Protein AF-A0A0G1Y672-F1 (afdb_monomer)

Mean predicted aligned error: 13.22 Å

Sequence (111 aa):
MIMRCEESDKPGTGRDWRNDDGRMHIRHAVARAMRGINIRTLVNGTDWEAREGALADLRNIGMGQDEIAQQLRMLTAGRDKQFFPPEKVEQTIAWMGGEWDATSPVATNES

Radius of gyration: 24.74 Å; Cα contacts (8 Å, |Δi|>4): 52; chains: 1; bounding box: 53×86×53 Å

Solvent-accessible surface area (backbone atoms only — not comparable to full-atom values): 6756 Å² total; per-residue (Å²): 141,78,86,82,81,81,88,74,91,72,80,85,70,87,72,87,72,77,64,61,64,62,50,51,53,49,52,53,54,49,52,54,49,50,51,57,50,27,58,50,27,49,65,66,41,91,48,68,67,54,25,53,50,26,51,50,51,43,45,74,75,67,55,50,72,69,60,52,46,52,56,46,57,56,39,43,47,78,88,44,24,84,83,35,44,62,70,56,39,50,52,36,46,55,51,49,48,54,58,56,55,70,70,45,80,75,78,82,78,82,130

Foldseek 3Di:
DDDDDDDDDDDDPPDPPPDPVVVVVVVVVVLVVLLVVLLLCLLPPPDDCSNVVSLVVCVVVPDDLVNSLVVLCVCCDDPSVVSRPPVSSVVSSVVSVVVVVVPPPPPPPDD

Structure (mmCIF, N/CA/C/O backbone):
data_AF-A0A0G1Y672-F1
#
_entry.id   AF-A0A0G1Y672-F1
#
loop_
_atom_site.group_PDB
_atom_site.id
_atom_site.type_symbol
_atom_site.label_atom_id
_atom_site.label_alt_id
_atom_site.label_comp_id
_atom_site.label_asym_id
_atom_site.label_entity_id
_atom_site.label_seq_id
_atom_site.pd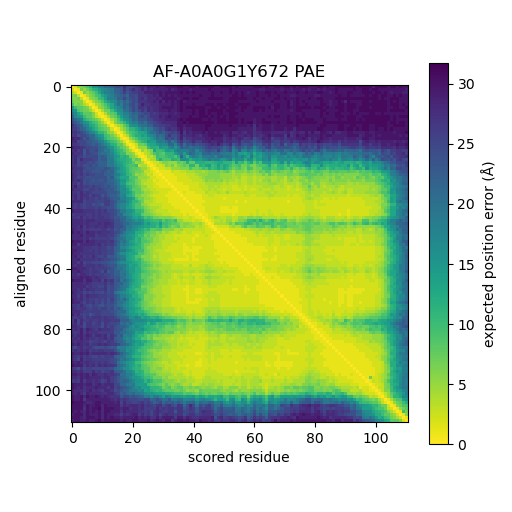bx_PDB_ins_code
_atom_site.Cartn_x
_atom_site.Cartn_y
_atom_site.Cartn_z
_atom_site.occupancy
_atom_site.B_iso_or_equiv
_atom_site.auth_seq_id
_atom_site.auth_comp_id
_atom_site.auth_asym_id
_atom_site.auth_atom_id
_atom_site.pdbx_PDB_model_num
ATOM 1 N N . MET A 1 1 ? 31.865 -57.725 -33.991 1.00 39.75 1 MET A N 1
ATOM 2 C CA . MET A 1 1 ? 30.428 -57.697 -33.655 1.00 39.75 1 MET A CA 1
ATOM 3 C C . MET A 1 1 ? 30.116 -56.294 -33.153 1.00 39.75 1 MET A C 1
ATOM 5 O O . MET A 1 1 ? 30.423 -55.986 -32.014 1.00 39.75 1 MET A O 1
ATOM 9 N N . ILE A 1 2 ? 29.662 -55.409 -34.041 1.00 46.62 2 ILE A N 1
ATOM 10 C CA . ILE A 1 2 ? 29.313 -54.017 -33.719 1.00 46.62 2 ILE A CA 1
ATOM 11 C C . ILE A 1 2 ? 27.826 -53.906 -34.029 1.00 46.62 2 ILE A C 1
ATOM 13 O O . ILE A 1 2 ? 27.427 -54.068 -35.180 1.00 46.62 2 ILE A O 1
ATOM 17 N N . MET A 1 3 ? 27.011 -53.748 -32.990 1.00 48.69 3 MET A N 1
ATOM 18 C CA . MET A 1 3 ? 25.564 -53.631 -33.123 1.00 48.69 3 MET A CA 1
ATOM 19 C C . MET A 1 3 ? 25.257 -52.226 -33.663 1.00 48.69 3 MET A C 1
ATOM 21 O O . MET A 1 3 ? 25.596 -51.231 -33.025 1.00 48.69 3 MET A O 1
ATOM 25 N N . ARG A 1 4 ? 24.693 -52.152 -34.874 1.00 50.75 4 ARG A N 1
ATOM 26 C CA . ARG A 1 4 ? 24.116 -50.927 -35.437 1.00 50.75 4 ARG A CA 1
ATOM 27 C C . ARG A 1 4 ? 22.772 -50.691 -34.753 1.00 50.75 4 ARG A C 1
ATOM 29 O O . ARG A 1 4 ? 21.905 -51.552 -34.852 1.00 50.75 4 ARG A O 1
ATOM 36 N N . CYS A 1 5 ? 22.608 -49.549 -34.093 1.00 51.28 5 CYS A N 1
ATOM 37 C CA . CYS A 1 5 ? 21.285 -49.035 -33.756 1.00 51.28 5 CYS A CA 1
ATOM 38 C C . CYS A 1 5 ? 20.873 -48.067 -34.862 1.00 51.28 5 CYS A C 1
ATOM 40 O O . CYS A 1 5 ? 21.612 -47.138 -35.184 1.00 51.28 5 CYS A O 1
ATOM 42 N N . GLU A 1 6 ? 19.736 -48.373 -35.473 1.00 48.06 6 GLU A N 1
ATOM 43 C CA . GLU A 1 6 ? 19.154 -47.670 -36.605 1.00 48.06 6 GLU A CA 1
ATOM 44 C C . GLU A 1 6 ? 18.763 -46.233 -36.258 1.00 48.06 6 GLU A C 1
ATOM 46 O O . GLU A 1 6 ? 18.248 -45.920 -35.183 1.00 48.06 6 GLU A O 1
ATOM 51 N N . G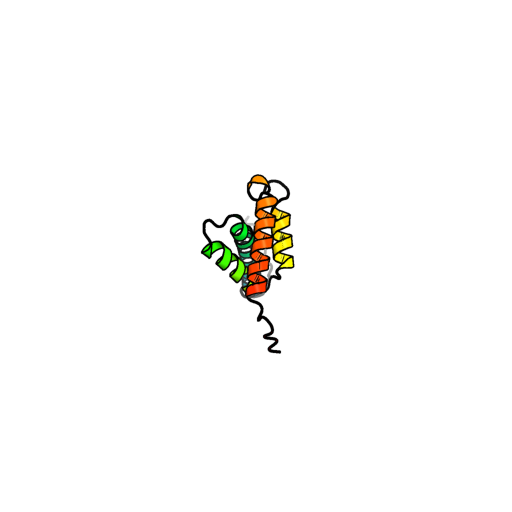LU A 1 7 ? 19.015 -45.375 -37.235 1.00 48.50 7 GLU A N 1
ATOM 52 C CA . GLU A 1 7 ? 18.469 -44.040 -37.377 1.00 48.50 7 GLU A CA 1
ATOM 53 C C . GLU A 1 7 ? 16.953 -44.154 -37.614 1.00 48.50 7 GLU A C 1
ATOM 55 O O . GLU A 1 7 ? 16.490 -44.968 -38.413 1.00 48.50 7 GLU A O 1
ATOM 60 N N . SER A 1 8 ? 16.155 -43.357 -36.911 1.00 46.44 8 SER A N 1
ATOM 61 C CA . SER A 1 8 ? 14.772 -43.091 -37.302 1.00 46.44 8 SER A CA 1
ATOM 62 C C . SER A 1 8 ? 14.518 -41.607 -37.138 1.00 46.44 8 SER A C 1
ATOM 64 O O . SER A 1 8 ? 14.480 -41.081 -36.022 1.00 46.44 8 SER A O 1
ATOM 66 N N . ASP A 1 9 ? 14.398 -40.967 -38.298 1.00 51.00 9 ASP A N 1
ATOM 67 C CA . ASP A 1 9 ? 13.926 -39.618 -38.545 1.00 51.00 9 ASP A CA 1
ATOM 68 C C . ASP A 1 9 ? 12.977 -39.094 -37.468 1.00 51.00 9 ASP A C 1
ATOM 70 O O . ASP A 1 9 ? 11.876 -39.612 -37.250 1.00 51.00 9 ASP A O 1
ATOM 74 N N . LYS A 1 10 ? 13.350 -37.958 -36.877 1.00 50.47 10 LYS A N 1
ATOM 75 C CA . LYS A 1 10 ? 12.343 -36.966 -36.524 1.00 50.47 10 LYS A CA 1
ATOM 76 C C . LYS A 1 10 ? 12.584 -35.719 -37.360 1.00 50.47 10 LYS A C 1
ATOM 78 O O . LYS A 1 10 ? 13.654 -35.121 -37.247 1.00 50.47 10 LYS A O 1
ATOM 83 N N . PRO A 1 11 ? 11.601 -35.327 -38.187 1.00 42.31 11 PRO A N 1
ATOM 84 C CA . PRO A 1 11 ? 11.708 -34.141 -39.007 1.00 42.31 11 PRO A CA 1
ATOM 85 C C . PRO A 1 11 ? 11.885 -32.934 -38.095 1.00 42.31 11 PRO A C 1
ATOM 87 O O . PRO A 1 11 ? 11.184 -32.777 -37.090 1.00 42.31 11 PRO A O 1
ATOM 90 N N . GLY A 1 12 ? 12.839 -32.084 -38.467 1.00 49.28 12 GLY A N 1
ATOM 91 C CA . GLY A 1 12 ? 13.013 -30.770 -37.884 1.00 49.28 12 GLY A CA 1
ATOM 92 C C . GLY A 1 12 ? 11.724 -29.972 -38.023 1.00 49.28 12 GLY A C 1
ATOM 93 O O . GLY A 1 12 ? 11.485 -29.321 -39.032 1.00 49.28 12 GLY A O 1
ATOM 94 N N . THR A 1 13 ? 10.896 -29.978 -36.983 1.00 43.97 13 THR A N 1
ATOM 95 C CA . THR A 1 13 ? 9.985 -28.867 -36.756 1.00 43.97 13 THR A CA 1
ATOM 96 C C . THR A 1 13 ? 10.813 -27.767 -36.121 1.00 43.97 13 THR A C 1
ATOM 98 O O . THR A 1 13 ? 11.011 -27.764 -34.903 1.00 43.97 13 THR A O 1
ATOM 101 N N . GLY A 1 14 ? 11.305 -26.857 -36.964 1.00 43.50 14 GLY A N 1
ATOM 102 C CA . GLY A 1 14 ? 11.589 -25.488 -36.560 1.00 43.50 14 GLY A CA 1
ATOM 103 C C . GLY A 1 14 ? 10.384 -24.988 -35.774 1.00 43.50 14 GLY A C 1
ATOM 104 O O . GLY A 1 14 ? 9.302 -24.772 -36.312 1.00 43.50 14 GLY A O 1
ATOM 105 N N . ARG A 1 15 ? 10.541 -24.964 -34.456 1.00 41.53 15 ARG A N 1
ATOM 106 C CA . ARG A 1 15 ? 9.525 -24.544 -33.506 1.00 41.53 15 ARG A CA 1
ATOM 107 C C . ARG A 1 15 ? 10.058 -23.282 -32.852 1.00 41.53 15 ARG A C 1
ATOM 109 O O . ARG A 1 15 ? 10.550 -23.316 -31.726 1.00 41.53 15 ARG A O 1
ATOM 116 N N . ASP A 1 16 ? 9.925 -22.179 -33.578 1.00 46.53 16 ASP A N 1
ATOM 117 C CA . ASP A 1 16 ? 10.057 -20.808 -33.080 1.00 46.53 16 ASP A CA 1
ATOM 118 C C . ASP A 1 16 ? 8.914 -20.474 -32.098 1.00 46.53 16 ASP A C 1
ATOM 120 O O . ASP A 1 16 ? 8.077 -19.618 -32.342 1.00 46.53 16 ASP A O 1
ATOM 124 N N . TRP A 1 17 ? 8.856 -21.171 -30.957 1.00 46.66 17 TRP A N 1
ATOM 125 C CA . TRP A 1 17 ? 7.951 -20.842 -29.835 1.00 46.66 17 TRP A CA 1
ATOM 126 C C . TRP A 1 17 ? 8.613 -19.917 -28.813 1.00 46.66 17 TRP A C 1
ATOM 128 O O . TRP A 1 17 ? 8.081 -19.651 -27.738 1.00 46.66 17 TRP A O 1
ATOM 138 N N . ARG A 1 18 ? 9.829 -19.456 -29.095 1.00 48.50 18 ARG A N 1
ATOM 139 C CA . ARG A 1 18 ? 10.591 -18.603 -28.194 1.00 48.50 18 ARG A CA 1
ATOM 140 C C . ARG A 1 18 ? 10.596 -17.216 -28.788 1.00 48.50 18 ARG A C 1
ATOM 142 O O . ARG A 1 18 ? 11.385 -16.986 -29.687 1.00 48.50 18 ARG A O 1
ATOM 149 N N . ASN A 1 19 ? 9.736 -16.323 -28.300 1.00 51.19 19 ASN A N 1
ATOM 150 C CA . ASN A 1 19 ? 10.163 -14.982 -27.876 1.00 51.19 19 ASN A CA 1
ATOM 151 C C . ASN A 1 19 ? 9.014 -14.093 -27.375 1.00 51.19 19 ASN A C 1
ATOM 153 O O . ASN A 1 19 ? 9.313 -13.195 -26.593 1.00 51.19 19 ASN A O 1
ATOM 157 N N . ASP A 1 20 ? 7.746 -14.348 -27.714 1.00 51.03 20 ASP A N 1
ATOM 158 C CA . ASP A 1 20 ? 6.629 -13.519 -27.217 1.00 51.03 20 ASP A CA 1
ATOM 159 C C . ASP A 1 20 ? 5.973 -14.070 -25.944 1.00 51.03 20 ASP A C 1
ATOM 161 O O . ASP A 1 20 ? 5.900 -13.353 -24.942 1.00 51.03 20 ASP A O 1
ATOM 165 N N . ASP A 1 21 ? 5.630 -15.361 -25.903 1.00 53.50 21 ASP A N 1
ATOM 166 C CA . ASP A 1 21 ? 4.990 -15.966 -24.723 1.00 53.50 21 ASP A CA 1
ATOM 167 C C . ASP A 1 21 ? 5.904 -15.914 -23.492 1.00 53.50 21 ASP A C 1
ATOM 169 O O . ASP A 1 21 ? 5.513 -15.460 -22.417 1.00 53.50 21 ASP A O 1
ATOM 173 N N . GLY A 1 22 ? 7.182 -16.276 -23.650 1.00 51.00 22 GLY A N 1
ATOM 174 C CA . GLY A 1 22 ? 8.170 -16.202 -22.567 1.00 51.00 22 GLY A CA 1
ATOM 175 C C . GLY A 1 22 ? 8.382 -14.780 -22.029 1.00 51.00 22 GLY A C 1
ATOM 176 O O . GLY A 1 22 ? 8.550 -14.600 -20.822 1.00 51.00 22 GLY A O 1
ATOM 177 N N . ARG A 1 23 ? 8.317 -13.752 -22.891 1.00 56.31 23 ARG A N 1
ATOM 178 C CA . ARG A 1 23 ? 8.403 -12.344 -22.464 1.00 56.31 23 ARG A CA 1
ATOM 179 C C . ARG A 1 23 ? 7.142 -11.905 -21.728 1.00 56.31 23 ARG A C 1
ATOM 181 O O . ARG A 1 23 ? 7.267 -11.208 -20.722 1.00 56.31 23 ARG A O 1
ATOM 188 N N . MET A 1 24 ? 5.956 -12.326 -22.172 1.00 60.06 24 MET A N 1
ATOM 189 C CA . MET A 1 24 ? 4.714 -12.084 -21.431 1.00 60.06 24 MET A CA 1
ATOM 190 C C . MET A 1 24 ? 4.745 -12.749 -20.051 1.00 60.06 24 MET A C 1
ATOM 192 O O . MET A 1 24 ? 4.467 -12.086 -19.053 1.00 60.06 24 MET A O 1
ATOM 196 N N . HIS A 1 25 ? 5.171 -14.011 -19.956 1.00 62.19 25 HIS A N 1
ATOM 197 C CA . HIS A 1 25 ? 5.265 -14.722 -18.677 1.00 62.19 25 HIS A CA 1
ATOM 198 C C . HIS A 1 25 ? 6.223 -14.043 -17.687 1.00 62.19 25 HIS A C 1
ATOM 200 O O . HIS A 1 25 ? 5.886 -13.899 -16.509 1.00 62.19 25 HIS A O 1
ATOM 206 N N . ILE A 1 26 ? 7.383 -13.564 -18.153 1.00 66.44 26 ILE A N 1
ATOM 207 C CA . ILE A 1 26 ? 8.337 -12.832 -1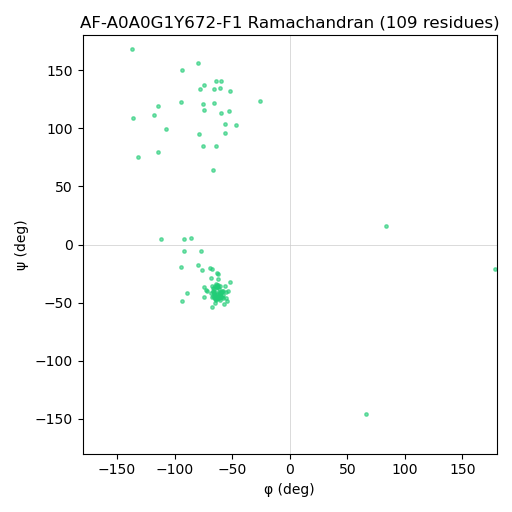7.306 1.00 66.44 26 ILE A CA 1
ATOM 208 C C . ILE A 1 26 ? 7.749 -11.489 -16.860 1.00 66.44 26 ILE A C 1
ATOM 210 O O . ILE A 1 26 ? 7.819 -11.163 -15.677 1.00 66.44 26 ILE A O 1
ATOM 214 N N . ARG A 1 27 ? 7.115 -10.729 -17.764 1.00 67.62 27 ARG A N 1
ATOM 215 C CA . ARG A 1 27 ? 6.468 -9.449 -17.420 1.00 67.62 27 ARG A CA 1
ATOM 216 C C . ARG A 1 27 ? 5.398 -9.627 -16.344 1.00 67.62 27 ARG A C 1
ATOM 218 O O . ARG A 1 27 ? 5.372 -8.858 -15.389 1.00 67.62 27 ARG A O 1
ATOM 225 N N . HIS A 1 28 ? 4.573 -10.668 -16.445 1.00 70.94 28 HIS A N 1
ATOM 226 C CA . HIS A 1 28 ? 3.558 -10.970 -15.434 1.00 70.94 28 HIS A CA 1
ATOM 227 C C . HIS A 1 28 ? 4.162 -11.385 -14.086 1.00 70.94 28 HIS A C 1
ATOM 229 O O . HIS A 1 28 ? 3.678 -10.947 -13.040 1.00 70.94 28 HIS A O 1
ATOM 235 N N . ALA A 1 29 ? 5.228 -12.190 -14.086 1.00 73.00 29 ALA A N 1
ATOM 236 C CA . ALA A 1 29 ? 5.916 -12.584 -12.857 1.00 73.00 29 ALA A CA 1
ATOM 237 C C . ALA A 1 29 ? 6.573 -11.383 -12.156 1.00 73.00 29 ALA A C 1
ATOM 239 O O . ALA A 1 29 ? 6.433 -11.225 -10.942 1.00 73.00 29 ALA A O 1
ATOM 240 N N . VAL A 1 30 ? 7.224 -10.505 -12.925 1.00 76.31 30 VAL A N 1
ATOM 241 C CA . VAL A 1 30 ? 7.842 -9.273 -12.417 1.00 76.31 30 VAL A CA 1
ATOM 242 C C . VAL A 1 30 ? 6.779 -8.315 -11.882 1.00 76.31 30 VAL A C 1
ATOM 244 O O . VAL A 1 30 ? 6.916 -7.840 -10.759 1.00 76.31 30 VAL A O 1
ATOM 247 N N . ALA A 1 31 ? 5.680 -8.095 -12.609 1.00 76.44 31 ALA A N 1
ATOM 248 C CA . ALA A 1 31 ? 4.578 -7.251 -12.143 1.00 76.44 31 ALA A CA 1
ATOM 249 C C . ALA A 1 31 ? 3.970 -7.770 -10.828 1.00 76.44 31 ALA A C 1
ATOM 251 O O . ALA A 1 31 ? 3.708 -6.996 -9.907 1.00 76.44 31 ALA A O 1
ATOM 252 N N . ARG A 1 32 ? 3.808 -9.094 -10.692 1.00 81.56 32 ARG A N 1
ATOM 253 C CA . ARG A 1 32 ? 3.323 -9.718 -9.453 1.00 81.56 32 ARG A CA 1
ATOM 254 C C . ARG A 1 32 ? 4.299 -9.530 -8.290 1.00 81.56 32 ARG A C 1
ATOM 256 O O . ARG A 1 32 ? 3.860 -9.273 -7.170 1.00 81.56 32 ARG A O 1
ATOM 263 N N . ALA A 1 33 ? 5.601 -9.661 -8.542 1.00 83.38 33 ALA A N 1
ATOM 264 C CA . ALA A 1 33 ? 6.628 -9.433 -7.532 1.00 83.38 33 ALA A CA 1
ATOM 265 C C . ALA A 1 33 ? 6.660 -7.962 -7.085 1.00 83.38 33 ALA A C 1
ATOM 267 O O . ALA A 1 33 ? 6.615 -7.698 -5.885 1.00 83.38 33 ALA A O 1
ATOM 268 N N . MET A 1 34 ? 6.641 -7.020 -8.034 1.00 87.31 34 MET A N 1
ATOM 269 C CA . MET A 1 34 ? 6.614 -5.577 -7.765 1.00 87.31 34 MET A CA 1
ATOM 270 C C . MET A 1 34 ? 5.377 -5.165 -6.970 1.00 87.31 34 MET A C 1
ATOM 272 O O . MET A 1 34 ? 5.501 -4.456 -5.976 1.00 87.31 34 MET A O 1
ATOM 276 N N . ARG A 1 35 ? 4.198 -5.697 -7.316 1.00 88.50 35 ARG A N 1
ATOM 277 C CA . ARG A 1 35 ? 2.975 -5.514 -6.522 1.00 88.50 35 ARG A CA 1
ATOM 278 C C . ARG A 1 35 ? 3.181 -5.941 -5.068 1.00 88.50 35 ARG A C 1
ATOM 280 O O . ARG A 1 35 ? 2.859 -5.192 -4.153 1.00 88.50 35 ARG A O 1
ATOM 287 N N . GLY A 1 36 ? 3.742 -7.129 -4.846 1.00 87.88 36 GLY A N 1
ATOM 288 C CA . GLY A 1 36 ? 4.009 -7.634 -3.497 1.00 87.88 36 GLY A CA 1
ATOM 289 C C . GLY A 1 36 ? 5.019 -6.788 -2.714 1.00 87.88 36 GLY A C 1
ATOM 290 O O . GLY A 1 36 ? 4.877 -6.649 -1.501 1.00 87.88 36 GLY A O 1
ATOM 291 N N . ILE A 1 37 ? 6.022 -6.222 -3.389 1.00 88.25 37 ILE A N 1
ATOM 292 C CA . ILE A 1 37 ? 6.988 -5.297 -2.783 1.00 88.25 37 ILE A CA 1
ATOM 293 C C . ILE A 1 37 ? 6.278 -4.002 -2.389 1.00 88.25 37 ILE A C 1
ATOM 295 O O . ILE A 1 37 ? 6.293 -3.651 -1.213 1.00 88.25 37 ILE A O 1
ATOM 299 N N . ASN A 1 38 ? 5.576 -3.360 -3.322 1.00 90.94 38 ASN A N 1
ATOM 300 C CA . ASN A 1 38 ? 4.929 -2.070 -3.090 1.00 90.94 38 ASN A CA 1
ATOM 301 C C . ASN A 1 38 ? 3.877 -2.141 -1.978 1.00 90.94 38 ASN A C 1
ATOM 303 O O . ASN A 1 38 ? 3.880 -1.294 -1.091 1.00 90.94 38 ASN A O 1
ATOM 307 N N . ILE A 1 39 ? 3.062 -3.202 -1.926 1.00 91.69 39 ILE A N 1
ATOM 308 C CA . ILE A 1 39 ? 2.096 -3.419 -0.833 1.00 91.69 39 ILE A CA 1
ATOM 309 C C . ILE A 1 39 ? 2.781 -3.479 0.541 1.00 91.69 39 ILE A C 1
ATOM 311 O O . ILE A 1 39 ? 2.277 -2.928 1.516 1.00 91.69 39 ILE A O 1
ATOM 315 N N . ARG A 1 40 ? 3.952 -4.115 0.640 1.00 91.81 40 ARG A N 1
ATOM 316 C CA . ARG A 1 40 ? 4.713 -4.171 1.898 1.00 91.81 40 ARG A CA 1
ATOM 317 C C . ARG A 1 40 ? 5.396 -2.840 2.212 1.00 91.81 40 ARG A C 1
ATOM 319 O O . ARG A 1 40 ? 5.444 -2.454 3.381 1.00 91.81 40 ARG A O 1
ATOM 326 N N . THR A 1 41 ? 5.878 -2.132 1.191 1.00 93.50 41 THR A N 1
ATOM 327 C CA . THR A 1 41 ? 6.467 -0.790 1.311 1.00 93.50 41 THR A CA 1
ATOM 328 C C . THR A 1 41 ? 5.454 0.227 1.830 1.00 93.50 41 THR A C 1
ATOM 330 O O . THR A 1 41 ? 5.818 1.054 2.657 1.00 93.50 41 THR A O 1
ATOM 333 N N . LEU A 1 42 ? 4.169 0.122 1.473 1.00 92.06 42 LEU A N 1
ATOM 334 C CA . LEU A 1 42 ? 3.129 0.996 2.036 1.00 92.06 42 LEU A CA 1
ATOM 335 C C . LEU A 1 42 ? 3.081 0.948 3.573 1.00 92.06 42 LEU A C 1
ATOM 337 O O . LEU A 1 42 ? 2.839 1.967 4.219 1.00 92.06 42 LEU A O 1
ATOM 341 N N . VAL A 1 43 ? 3.335 -0.219 4.173 1.00 91.12 43 VAL A N 1
ATOM 342 C CA . VAL A 1 43 ? 3.298 -0.392 5.633 1.00 91.12 43 VAL A CA 1
ATOM 343 C C . VAL A 1 43 ? 4.654 -0.101 6.272 1.00 91.12 43 VAL A C 1
ATOM 345 O O . VAL A 1 43 ? 4.716 0.506 7.337 1.00 91.12 43 VAL A O 1
ATOM 348 N N . ASN A 1 44 ? 5.748 -0.554 5.659 1.00 88.81 44 ASN A N 1
ATOM 349 C CA . ASN A 1 44 ? 7.078 -0.558 6.280 1.00 88.81 44 ASN A CA 1
ATOM 350 C C . ASN A 1 44 ? 8.087 0.413 5.658 1.00 88.81 44 ASN A C 1
ATOM 352 O O . ASN A 1 44 ? 9.239 0.412 6.087 1.00 88.81 44 ASN A O 1
ATOM 356 N N . GLY A 1 45 ? 7.672 1.233 4.693 1.00 83.50 45 GLY A N 1
ATOM 357 C CA . GLY A 1 45 ? 8.495 2.291 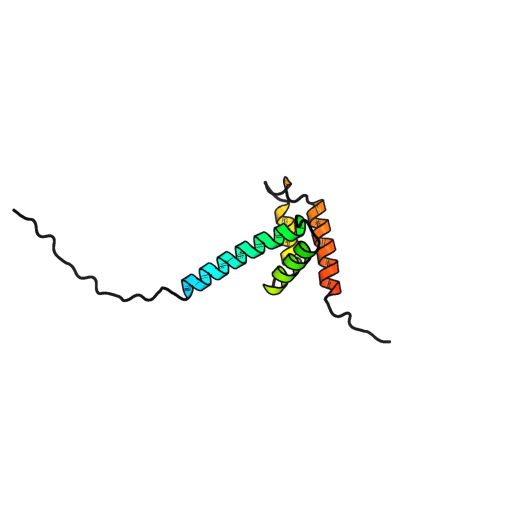4.116 1.00 83.50 45 GLY A CA 1
ATOM 358 C C . GLY A 1 45 ? 9.083 3.184 5.206 1.00 83.50 45 GLY A C 1
ATOM 359 O O . GLY A 1 45 ? 8.388 3.578 6.145 1.00 83.50 45 GLY A O 1
ATOM 360 N N . THR A 1 46 ? 10.385 3.434 5.107 1.00 77.38 46 THR A N 1
ATOM 361 C CA . THR A 1 46 ? 11.174 4.175 6.101 1.00 77.38 46 THR A CA 1
ATOM 362 C C . THR A 1 46 ? 10.952 5.679 6.034 1.00 77.38 46 THR A C 1
ATOM 364 O O . THR A 1 46 ? 11.175 6.372 7.023 1.00 77.38 46 THR A O 1
ATOM 367 N N . ASP A 1 47 ? 10.493 6.170 4.889 1.00 87.38 47 ASP A N 1
ATOM 368 C CA . ASP A 1 47 ? 10.223 7.571 4.611 1.00 87.38 47 ASP A CA 1
ATOM 369 C C . ASP A 1 47 ? 8.899 7.731 3.851 1.00 87.38 47 ASP A C 1
ATOM 371 O O . ASP A 1 47 ? 8.265 6.765 3.414 1.00 87.38 47 ASP A O 1
ATOM 375 N N . TRP A 1 48 ? 8.448 8.980 3.771 1.00 86.31 48 TRP A N 1
ATOM 376 C CA . TRP A 1 48 ? 7.208 9.361 3.105 1.00 86.31 48 TRP A CA 1
ATOM 377 C C . TRP A 1 48 ? 7.257 9.104 1.593 1.00 86.31 48 TRP A C 1
ATOM 379 O O . TRP A 1 48 ? 6.322 8.529 1.038 1.00 86.31 48 TRP A O 1
ATOM 389 N N . GLU A 1 49 ? 8.375 9.449 0.952 1.00 88.56 49 GLU A N 1
ATOM 390 C CA . GLU A 1 49 ? 8.571 9.338 -0.497 1.00 88.56 49 GLU A CA 1
ATOM 391 C C . GLU A 1 49 ? 8.462 7.885 -0.982 1.00 88.56 49 GLU A C 1
ATOM 393 O O . GLU A 1 49 ? 7.795 7.610 -1.977 1.00 88.56 49 GLU A O 1
ATOM 398 N N . ALA A 1 50 ? 9.018 6.920 -0.244 1.00 88.50 50 ALA A N 1
ATOM 399 C CA . ALA A 1 50 ? 8.887 5.503 -0.566 1.00 88.50 50 ALA A CA 1
ATOM 400 C C . ALA A 1 50 ? 7.434 5.013 -0.473 1.00 88.50 50 ALA A C 1
ATOM 402 O O . ALA A 1 50 ? 7.027 4.139 -1.243 1.00 88.50 50 ALA A O 1
ATOM 403 N N . ARG A 1 51 ? 6.638 5.553 0.461 1.00 91.38 51 ARG A N 1
ATOM 404 C CA . ARG A 1 51 ? 5.225 5.174 0.628 1.00 91.38 51 ARG A CA 1
ATOM 405 C C . ARG A 1 51 ? 4.365 5.771 -0.482 1.00 91.38 51 ARG A C 1
ATOM 407 O O . ARG A 1 51 ? 3.568 5.041 -1.068 1.00 91.38 51 ARG A O 1
ATOM 414 N N . GLU A 1 52 ? 4.555 7.046 -0.810 1.00 90.75 52 GLU A N 1
ATOM 415 C CA . GLU A 1 52 ? 3.879 7.684 -1.946 1.00 90.75 52 GLU A CA 1
ATOM 416 C C . GLU A 1 52 ? 4.276 7.053 -3.280 1.00 90.75 52 GLU A C 1
ATOM 418 O O . GLU A 1 52 ? 3.404 6.729 -4.083 1.00 90.75 52 GLU A O 1
ATOM 423 N N . GLY A 1 53 ? 5.570 6.805 -3.499 1.00 90.44 53 GLY A N 1
ATOM 424 C CA . GLY A 1 53 ? 6.072 6.143 -4.701 1.00 90.44 53 GLY A CA 1
ATOM 425 C C . GLY A 1 53 ? 5.475 4.746 -4.872 1.00 90.44 53 GLY A C 1
ATOM 426 O O . GLY A 1 53 ? 4.963 4.417 -5.940 1.00 90.44 53 GLY A O 1
ATOM 427 N N . ALA A 1 54 ? 5.426 3.950 -3.797 1.00 93.00 54 ALA A N 1
ATOM 428 C CA . ALA A 1 54 ? 4.772 2.642 -3.822 1.00 93.00 54 ALA A CA 1
ATOM 429 C C . ALA A 1 54 ? 3.272 2.745 -4.145 1.00 93.00 54 ALA A C 1
ATOM 431 O O . ALA A 1 54 ? 2.746 1.907 -4.880 1.00 93.00 54 ALA A O 1
ATOM 432 N N . LEU A 1 55 ? 2.581 3.763 -3.623 1.00 92.62 55 LEU A N 1
ATOM 433 C CA . LEU A 1 55 ? 1.168 3.996 -3.915 1.00 92.62 55 LEU A CA 1
ATOM 434 C C . LEU A 1 55 ? 0.946 4.405 -5.377 1.00 92.62 55 LEU A C 1
ATOM 436 O O . LEU A 1 55 ? 0.064 3.861 -6.045 1.00 92.62 55 LEU A O 1
ATOM 440 N N . ALA A 1 56 ? 1.767 5.322 -5.887 1.00 90.69 56 ALA A N 1
ATOM 441 C CA . ALA A 1 56 ? 1.743 5.766 -7.274 1.00 90.69 56 ALA A CA 1
ATOM 442 C C . ALA A 1 56 ? 2.019 4.605 -8.237 1.00 90.69 56 ALA A C 1
ATOM 444 O O . ALA A 1 56 ? 1.299 4.431 -9.217 1.00 90.69 56 ALA A O 1
ATOM 445 N N . ASP A 1 57 ? 2.989 3.747 -7.927 1.00 90.56 57 ASP A N 1
ATOM 446 C CA . ASP A 1 57 ? 3.276 2.557 -8.722 1.00 90.56 57 ASP A CA 1
ATOM 447 C C . ASP A 1 57 ? 2.094 1.585 -8.762 1.00 90.56 57 ASP A C 1
ATOM 449 O O . ASP A 1 57 ? 1.763 1.060 -9.826 1.00 90.56 57 ASP A O 1
ATOM 453 N N . LEU A 1 58 ? 1.427 1.354 -7.624 1.00 91.56 58 LEU A N 1
ATOM 454 C CA . LEU A 1 58 ? 0.236 0.498 -7.563 1.00 91.56 58 LEU A CA 1
ATOM 455 C C . LEU A 1 58 ? -0.912 1.071 -8.411 1.00 91.56 58 LEU A C 1
ATOM 457 O O . LEU A 1 58 ? -1.608 0.318 -9.096 1.00 91.56 58 LEU A O 1
ATOM 461 N N . ARG A 1 59 ? -1.065 2.400 -8.443 1.00 89.06 59 ARG A N 1
ATOM 462 C CA . ARG A 1 59 ? -2.007 3.089 -9.342 1.00 89.06 59 ARG A CA 1
ATOM 463 C C . ARG A 1 59 ? -1.620 2.936 -10.806 1.00 89.06 59 ARG A C 1
ATOM 465 O O . ARG A 1 59 ? -2.475 2.619 -11.627 1.00 89.06 59 ARG A O 1
ATOM 472 N N . ASN A 1 60 ? -0.342 3.113 -11.129 1.00 87.44 60 ASN A N 1
ATOM 473 C CA . ASN A 1 60 ? 0.172 3.030 -12.497 1.00 87.44 60 ASN A CA 1
ATOM 474 C C . ASN A 1 60 ? -0.014 1.636 -13.109 1.00 87.44 60 ASN A C 1
ATOM 476 O O . ASN A 1 60 ? -0.209 1.516 -14.317 1.00 87.44 60 ASN A O 1
ATOM 480 N N . ILE A 1 61 ? -0.008 0.581 -12.287 1.00 85.25 61 ILE A N 1
ATOM 481 C CA . ILE A 1 61 ? -0.330 -0.785 -12.730 1.00 85.25 61 ILE A CA 1
ATOM 482 C C . ILE A 1 61 ? -1.838 -1.098 -12.719 1.00 85.25 61 ILE A C 1
ATOM 484 O O . ILE A 1 61 ? -2.223 -2.238 -12.974 1.00 85.25 61 ILE A O 1
ATOM 488 N N . GLY A 1 62 ? -2.687 -0.104 -12.440 1.00 86.25 62 GLY A N 1
ATOM 489 C CA . GLY A 1 62 ? -4.144 -0.187 -12.539 1.00 86.25 62 GLY A CA 1
ATOM 490 C C . GLY A 1 62 ? -4.855 -0.785 -11.326 1.00 86.25 62 GLY A C 1
ATOM 491 O O . GLY A 1 62 ? -6.017 -1.164 -11.453 1.00 86.25 62 GLY A O 1
ATOM 492 N N . MET A 1 63 ? -4.198 -0.898 -10.166 1.00 90.69 63 MET A N 1
ATOM 493 C CA . MET A 1 63 ? -4.868 -1.406 -8.967 1.00 90.69 63 MET A CA 1
ATOM 494 C C . MET A 1 63 ? -5.817 -0.368 -8.374 1.00 90.69 63 MET A C 1
ATOM 496 O O . MET A 1 63 ? -5.475 0.807 -8.236 1.00 90.69 63 MET A O 1
ATOM 500 N N . GLY A 1 64 ? -7.000 -0.831 -7.972 1.00 90.75 64 GLY A N 1
ATOM 501 C CA . GLY A 1 64 ? -7.966 -0.015 -7.242 1.00 90.75 64 GLY A CA 1
ATOM 502 C C . GLY A 1 64 ? -7.622 0.108 -5.756 1.00 90.75 64 GLY A C 1
ATOM 503 O O . GLY A 1 64 ? -6.985 -0.771 -5.174 1.00 90.75 64 GLY A O 1
ATOM 504 N N . GLN A 1 65 ? -8.111 1.173 -5.121 1.00 92.44 65 GLN A N 1
ATOM 505 C CA . GLN A 1 65 ? -7.939 1.425 -3.687 1.00 92.44 65 GLN A CA 1
ATOM 506 C C . GLN A 1 65 ? -8.428 0.249 -2.821 1.00 92.44 65 GLN A C 1
ATOM 508 O O . GLN A 1 65 ? -7.703 -0.215 -1.940 1.00 92.44 65 GLN A O 1
ATOM 513 N N . ASP A 1 66 ? -9.617 -0.288 -3.110 1.00 92.81 66 ASP A N 1
ATOM 514 C CA . ASP A 1 66 ? -10.186 -1.432 -2.382 1.00 92.81 66 ASP A CA 1
ATOM 515 C C . ASP A 1 66 ? -9.346 -2.705 -2.541 1.00 92.81 66 ASP A C 1
ATOM 517 O O . ASP A 1 66 ? -9.172 -3.478 -1.595 1.00 92.81 66 ASP A O 1
ATOM 521 N N . GLU A 1 67 ? -8.780 -2.911 -3.733 1.00 94.06 67 GLU A N 1
ATOM 522 C CA . GLU A 1 67 ? -7.907 -4.046 -4.023 1.00 94.06 67 GLU A CA 1
ATOM 523 C C . GLU A 1 67 ? -6.603 -3.954 -3.215 1.00 94.06 67 GLU A C 1
ATOM 525 O O . GLU A 1 67 ? -6.138 -4.953 -2.656 1.00 94.06 67 GLU A O 1
ATOM 530 N N . ILE A 1 68 ? -6.028 -2.753 -3.105 1.00 93.75 68 ILE A N 1
ATOM 531 C CA . ILE A 1 68 ? -4.846 -2.483 -2.275 1.00 93.75 68 ILE A CA 1
ATOM 532 C C . ILE A 1 68 ? -5.177 -2.711 -0.795 1.00 93.75 68 ILE A C 1
ATOM 534 O O . ILE A 1 68 ? -4.447 -3.432 -0.110 1.00 93.75 68 ILE A O 1
ATOM 538 N N . ALA A 1 69 ? -6.300 -2.174 -0.309 1.00 94.44 69 ALA A N 1
ATOM 539 C CA . ALA A 1 69 ? -6.741 -2.339 1.075 1.00 94.44 69 ALA A CA 1
ATOM 540 C C . ALA A 1 69 ? -6.962 -3.816 1.443 1.00 94.44 69 ALA A C 1
ATOM 542 O O . ALA A 1 69 ? -6.547 -4.265 2.515 1.00 94.44 69 ALA A O 1
ATOM 543 N N . GLN A 1 70 ? -7.556 -4.604 0.543 1.00 94.00 70 GLN A N 1
ATOM 544 C CA . GLN A 1 70 ? -7.718 -6.042 0.745 1.00 94.00 70 GLN A CA 1
ATOM 545 C C . GLN A 1 70 ? -6.362 -6.748 0.876 1.00 94.00 70 GLN A C 1
ATOM 547 O O . GLN A 1 70 ? -6.176 -7.547 1.796 1.00 94.00 70 GLN A O 1
ATOM 552 N N . GLN A 1 71 ? -5.395 -6.440 0.005 1.00 92.62 71 GLN A N 1
ATOM 553 C CA . GLN A 1 71 ? -4.064 -7.048 0.083 1.00 92.62 71 GLN A CA 1
ATOM 554 C C . GLN A 1 71 ? -3.298 -6.653 1.344 1.00 92.62 71 GLN A C 1
ATOM 556 O O . GLN A 1 71 ? -2.644 -7.505 1.943 1.00 92.62 71 GLN A O 1
ATOM 561 N N . LEU A 1 72 ? -3.421 -5.401 1.781 1.00 93.31 72 LEU A N 1
ATOM 562 C CA . LEU A 1 72 ? -2.846 -4.933 3.039 1.00 93.31 72 LEU A CA 1
ATOM 563 C C . LEU A 1 72 ? -3.399 -5.723 4.233 1.00 93.31 72 LEU A C 1
ATOM 565 O O . LEU A 1 72 ? -2.629 -6.216 5.056 1.00 93.31 72 LEU A O 1
ATOM 569 N N . ARG A 1 73 ? -4.718 -5.942 4.291 1.00 93.19 73 ARG A N 1
ATOM 570 C CA . ARG A 1 73 ? -5.347 -6.748 5.353 1.00 93.19 73 ARG A CA 1
ATOM 571 C C . ARG A 1 73 ? -4.879 -8.197 5.350 1.00 93.19 73 ARG A C 1
ATOM 573 O O . ARG A 1 73 ? -4.679 -8.769 6.421 1.00 93.19 73 ARG A O 1
ATOM 580 N N . MET A 1 74 ? -4.638 -8.786 4.178 1.00 91.81 74 MET A N 1
ATOM 581 C CA . MET A 1 74 ? -4.119 -10.155 4.078 1.00 91.81 74 MET A CA 1
ATOM 582 C C . MET A 1 74 ? -2.725 -10.320 4.706 1.00 91.81 74 MET A C 1
ATOM 584 O O . MET A 1 74 ? -2.410 -11.417 5.164 1.00 91.81 74 MET A O 1
ATOM 588 N N . LEU A 1 75 ? -1.916 -9.255 4.804 1.00 88.38 75 LEU A N 1
ATOM 589 C CA . LEU A 1 75 ? -0.605 -9.299 5.473 1.00 88.38 75 LEU A CA 1
ATOM 590 C C . LEU A 1 75 ? -0.700 -9.522 6.989 1.00 88.38 75 LEU A C 1
ATOM 592 O O . LEU A 1 75 ? 0.263 -9.962 7.614 1.00 88.38 75 LEU A O 1
ATOM 596 N N . THR A 1 76 ? -1.857 -9.234 7.588 1.00 87.75 76 THR A N 1
ATOM 597 C CA . THR A 1 76 ? -2.079 -9.411 9.031 1.00 87.75 76 THR A CA 1
ATOM 598 C C . THR A 1 76 ? -2.314 -10.872 9.426 1.00 87.75 76 THR A C 1
ATOM 600 O O . THR A 1 76 ? -2.401 -11.193 10.616 1.00 87.75 76 THR A O 1
ATOM 603 N N . ALA A 1 77 ? -2.413 -11.771 8.443 1.00 85.94 77 ALA A N 1
ATOM 604 C CA . ALA A 1 77 ? -2.607 -13.195 8.653 1.00 85.94 77 ALA A CA 1
ATOM 605 C C . ALA A 1 77 ? -1.272 -13.962 8.677 1.00 85.94 77 ALA A C 1
ATOM 607 O O . ALA A 1 77 ? -0.300 -13.625 8.004 1.00 85.94 77 ALA A O 1
ATOM 608 N N . GLY A 1 78 ? -1.239 -15.063 9.431 1.00 81.75 78 GLY A N 1
ATOM 609 C CA . GLY A 1 78 ? -0.113 -15.998 9.417 1.00 81.75 78 GLY A CA 1
ATOM 610 C C . GLY A 1 78 ? 1.194 -15.422 9.974 1.00 81.75 78 GLY A C 1
ATOM 611 O O . GLY A 1 78 ? 1.197 -14.645 10.928 1.00 81.75 78 GLY A O 1
ATOM 612 N N . ARG A 1 79 ? 2.323 -15.860 9.401 1.00 79.94 79 ARG A N 1
ATOM 613 C CA . ARG A 1 79 ? 3.682 -15.517 9.869 1.00 79.94 79 ARG A CA 1
ATOM 614 C C . ARG A 1 79 ? 4.061 -14.054 9.638 1.00 79.94 79 ARG A C 1
ATOM 616 O O . ARG A 1 79 ? 4.945 -13.546 10.319 1.00 79.94 79 ARG A O 1
ATOM 623 N N . ASP A 1 80 ? 3.373 -13.382 8.724 1.00 81.38 80 ASP A N 1
ATOM 624 C CA . ASP A 1 80 ? 3.671 -12.005 8.336 1.00 81.38 80 ASP A CA 1
ATOM 625 C C . ASP A 1 80 ? 3.123 -10.984 9.351 1.00 81.38 80 ASP A C 1
ATOM 627 O O . ASP A 1 80 ? 3.644 -9.875 9.449 1.00 81.38 80 ASP A O 1
ATOM 631 N N . LYS A 1 81 ? 2.175 -11.382 10.216 1.00 82.00 81 LYS A N 1
ATOM 632 C CA . LYS A 1 81 ? 1.559 -10.526 11.249 1.00 82.00 81 LYS A CA 1
ATOM 633 C C . LYS A 1 81 ? 2.565 -9.798 12.150 1.00 82.00 81 LYS A C 1
ATOM 635 O O . LYS A 1 81 ? 2.288 -8.694 12.609 1.00 82.00 81 LYS A O 1
ATOM 640 N N . GLN A 1 82 ? 3.728 -10.400 12.412 1.00 84.69 82 GLN A N 1
ATOM 641 C CA . GLN A 1 82 ? 4.779 -9.777 13.227 1.00 84.69 82 GLN A CA 1
ATOM 642 C C . GLN A 1 82 ? 5.437 -8.571 12.536 1.00 84.69 82 GLN A C 1
ATOM 644 O O . GLN A 1 82 ? 5.885 -7.647 13.205 1.00 84.69 82 GLN A O 1
ATOM 649 N N . PHE A 1 83 ? 5.477 -8.573 11.202 1.00 86.25 83 PHE A N 1
ATOM 650 C CA . PHE A 1 83 ? 6.025 -7.493 10.380 1.00 86.25 83 PHE A CA 1
ATOM 651 C C . PHE A 1 83 ? 4.948 -6.502 9.925 1.00 86.25 83 PHE A C 1
ATOM 653 O O . PHE A 1 83 ? 5.273 -5.375 9.552 1.00 86.25 83 PHE A O 1
ATOM 660 N N . PHE A 1 84 ? 3.679 -6.919 9.961 1.00 90.94 84 PHE A N 1
ATOM 661 C CA . PHE A 1 84 ? 2.518 -6.126 9.560 1.00 90.94 84 PHE A CA 1
ATOM 662 C C . PHE A 1 84 ? 1.419 -6.192 10.636 1.00 90.94 84 PHE A C 1
ATOM 664 O O . PHE A 1 84 ? 0.419 -6.899 10.471 1.00 90.94 84 PHE A O 1
ATOM 671 N N . PRO A 1 85 ? 1.590 -5.473 11.764 1.00 90.38 85 PRO A N 1
ATOM 672 C CA . PRO A 1 85 ? 0.568 -5.405 12.802 1.00 90.38 85 PRO A CA 1
ATOM 673 C C . PRO A 1 85 ? -0.745 -4.822 12.247 1.00 90.38 85 PRO A C 1
ATOM 675 O O . PRO A 1 85 ? -0.685 -3.845 11.495 1.00 90.38 85 PRO A O 1
ATOM 678 N N . PRO A 1 86 ? -1.926 -5.346 12.642 1.00 90.81 86 PRO A N 1
ATOM 679 C CA . PRO A 1 86 ? -3.217 -4.873 12.134 1.00 90.81 86 PRO A CA 1
ATOM 680 C C . PRO A 1 86 ? -3.434 -3.366 12.280 1.00 90.81 86 PRO A C 1
ATOM 682 O O . PRO A 1 86 ? -3.926 -2.726 11.361 1.00 90.81 86 PRO A O 1
ATOM 685 N N . GLU A 1 87 ? -3.009 -2.787 13.403 1.00 92.12 87 GLU A N 1
ATOM 686 C CA . GLU A 1 87 ? -3.115 -1.347 13.646 1.00 92.12 87 GLU A CA 1
ATOM 687 C C . GLU A 1 87 ? -2.331 -0.532 12.607 1.00 92.12 87 GLU A C 1
ATOM 689 O O . GLU A 1 87 ? -2.868 0.393 12.004 1.00 92.12 87 GLU A O 1
ATOM 694 N N . LYS A 1 88 ? -1.079 -0.920 12.335 1.00 91.88 88 LYS A N 1
ATOM 695 C CA . LYS A 1 88 ? -0.220 -0.252 11.348 1.00 91.88 88 LYS A CA 1
ATOM 696 C C . LYS A 1 88 ? -0.778 -0.391 9.928 1.00 91.88 88 LYS A C 1
ATOM 698 O O . LYS A 1 88 ? -0.671 0.527 9.114 1.00 91.88 88 LYS A O 1
ATOM 703 N N . VAL A 1 89 ? -1.381 -1.542 9.637 1.00 93.69 89 VAL A N 1
ATOM 704 C CA . VAL A 1 89 ? -2.063 -1.817 8.370 1.00 93.69 89 VAL A CA 1
ATOM 705 C C . VAL A 1 89 ? -3.285 -0.914 8.197 1.00 93.69 89 VAL A C 1
ATOM 707 O O . VAL A 1 89 ? -3.378 -0.236 7.180 1.00 93.69 89 VAL A O 1
ATOM 710 N N . GLU A 1 90 ? -4.178 -0.823 9.183 1.00 94.06 90 GLU A N 1
ATOM 711 C CA . GLU A 1 90 ? -5.370 0.033 9.077 1.00 94.06 90 GLU A CA 1
ATOM 712 C C . GLU A 1 90 ? -5.014 1.530 9.059 1.00 94.06 90 GLU A C 1
ATOM 714 O O . GLU A 1 90 ? -5.607 2.279 8.288 1.00 94.06 90 GLU A O 1
ATOM 719 N N . GLN A 1 91 ? -3.987 1.971 9.799 1.00 93.00 91 GLN A N 1
ATOM 720 C CA . GLN A 1 91 ? -3.453 3.338 9.673 1.00 93.00 91 GLN A CA 1
ATOM 721 C C . GLN A 1 91 ? -2.962 3.630 8.248 1.00 93.00 91 GLN A C 1
ATOM 723 O O . GLN A 1 91 ? -3.196 4.712 7.716 1.00 93.00 91 GLN A O 1
ATOM 728 N N . THR A 1 92 ? -2.306 2.655 7.614 1.00 93.81 92 THR A N 1
ATOM 729 C CA . THR A 1 92 ? -1.851 2.774 6.222 1.00 93.81 92 THR A CA 1
ATOM 730 C C . THR A 1 92 ? -3.032 2.846 5.255 1.00 93.81 92 THR A C 1
ATOM 732 O O . THR A 1 92 ? -2.997 3.647 4.328 1.00 93.81 92 THR A O 1
ATOM 735 N N . ILE A 1 93 ? -4.091 2.060 5.479 1.00 94.19 93 ILE A N 1
ATOM 736 C CA . ILE A 1 93 ? -5.317 2.102 4.666 1.00 94.19 93 ILE A CA 1
ATOM 737 C C . ILE A 1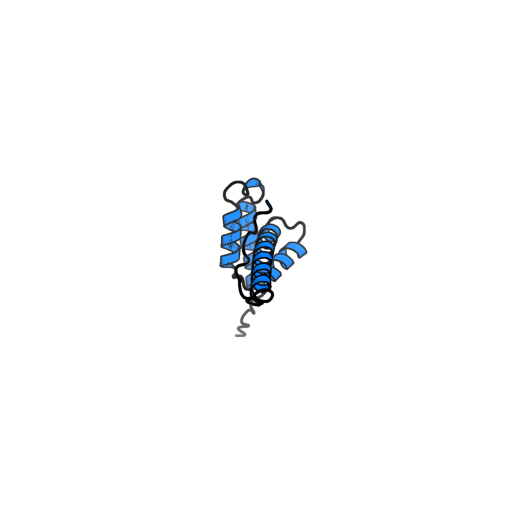 93 ? -6.013 3.462 4.798 1.00 94.19 93 ILE A C 1
ATOM 739 O O . ILE A 1 93 ? -6.420 4.034 3.789 1.00 94.19 93 ILE A O 1
ATOM 743 N N . ALA A 1 94 ? -6.119 3.996 6.017 1.00 92.88 94 ALA A N 1
ATOM 744 C CA . ALA A 1 94 ? -6.726 5.300 6.266 1.00 92.88 94 ALA A CA 1
ATOM 745 C C . ALA A 1 94 ? -5.930 6.439 5.611 1.00 92.88 94 ALA A C 1
ATOM 747 O O . ALA A 1 94 ? -6.512 7.271 4.919 1.00 92.88 94 ALA A O 1
ATOM 748 N N . TRP A 1 95 ? -4.602 6.442 5.778 1.00 93.06 95 TRP A N 1
ATOM 749 C CA . TRP A 1 95 ? -3.715 7.393 5.106 1.00 93.06 95 TRP A CA 1
ATOM 750 C C . TRP A 1 95 ? -3.864 7.322 3.582 1.00 93.06 95 TRP A C 1
ATOM 752 O O . TRP A 1 95 ? -4.126 8.336 2.941 1.00 93.06 95 TRP A O 1
ATOM 762 N N . MET A 1 96 ? -3.773 6.114 3.018 1.00 92.88 96 MET A N 1
ATOM 763 C CA . MET A 1 96 ? -3.923 5.883 1.585 1.00 92.88 96 MET A CA 1
ATOM 764 C C . MET A 1 96 ? -5.253 6.429 1.063 1.00 92.88 96 MET A C 1
ATOM 766 O O . MET A 1 96 ? -5.278 7.000 -0.020 1.00 92.88 96 MET A O 1
ATOM 770 N N . GLY A 1 97 ? -6.348 6.254 1.812 1.00 89.38 97 GLY A N 1
ATOM 771 C CA . GLY A 1 97 ? -7.648 6.798 1.425 1.00 89.38 97 GLY A CA 1
ATOM 772 C C . GLY A 1 97 ? -7.643 8.319 1.316 1.00 89.38 97 GLY A C 1
ATOM 773 O O . GLY A 1 97 ? -8.108 8.846 0.312 1.00 89.38 97 GLY A O 1
ATOM 774 N N . GLY A 1 98 ? -7.014 9.007 2.272 1.00 88.12 98 GLY A N 1
ATOM 775 C CA . GLY A 1 98 ? -6.824 10.457 2.201 1.00 88.12 98 GLY A CA 1
ATOM 776 C C . GLY A 1 98 ? -6.052 10.902 0.952 1.00 88.12 98 GLY A C 1
ATOM 777 O O . GLY A 1 98 ? -6.493 11.815 0.259 1.00 88.12 98 GLY A O 1
ATOM 778 N N . GLU A 1 99 ? -4.949 10.227 0.618 1.00 87.06 99 GLU A N 1
ATOM 779 C CA . GLU A 1 99 ? -4.147 10.536 -0.580 1.00 87.06 99 GLU A CA 1
ATOM 780 C C . GLU A 1 99 ? -4.895 10.254 -1.892 1.00 87.06 99 GLU A C 1
ATOM 782 O O . GLU A 1 99 ? -4.781 10.981 -2.887 1.00 87.06 99 GLU A O 1
ATOM 787 N N . TRP A 1 100 ? -5.678 9.175 -1.909 1.00 84.44 100 TRP A N 1
ATOM 788 C CA . TRP A 1 100 ? -6.454 8.778 -3.078 1.00 84.44 100 TRP A CA 1
ATOM 789 C C . TRP A 1 100 ? -7.582 9.769 -3.374 1.00 84.44 100 TRP A C 1
ATOM 791 O O . TRP A 1 100 ? -7.792 10.144 -4.531 1.00 84.44 100 TRP A O 1
ATOM 801 N N . ASP A 1 101 ? -8.259 10.238 -2.328 1.00 80.75 101 ASP A N 1
ATOM 802 C CA . ASP A 1 101 ? -9.341 11.213 -2.429 1.00 80.75 101 ASP A CA 1
ATOM 803 C C . ASP A 1 101 ? -8.810 12.617 -2.753 1.00 80.75 101 A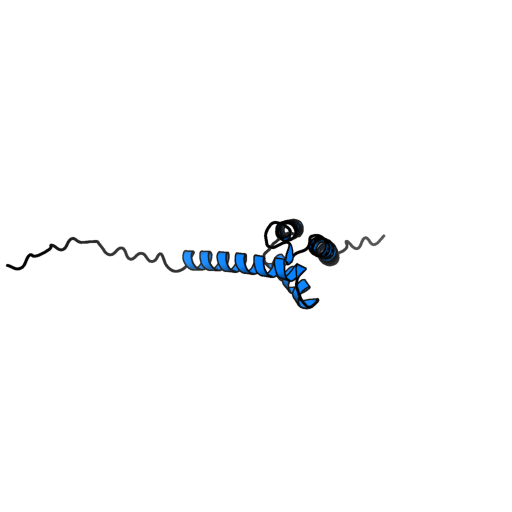SP A C 1
ATOM 805 O O . ASP A 1 101 ? -9.383 13.306 -3.595 1.00 80.75 101 ASP A O 1
ATOM 809 N N . ALA A 1 102 ? -7.670 13.020 -2.179 1.00 75.94 102 ALA A N 1
ATOM 810 C CA . ALA A 1 102 ? -7.032 14.311 -2.456 1.00 75.94 102 ALA A CA 1
ATOM 811 C C . ALA A 1 102 ? -6.567 14.468 -3.916 1.00 75.94 102 ALA A C 1
ATOM 813 O O . ALA A 1 102 ? -6.448 15.584 -4.421 1.00 75.94 102 ALA A O 1
ATOM 814 N N . THR A 1 103 ? -6.315 13.354 -4.609 1.00 64.38 103 T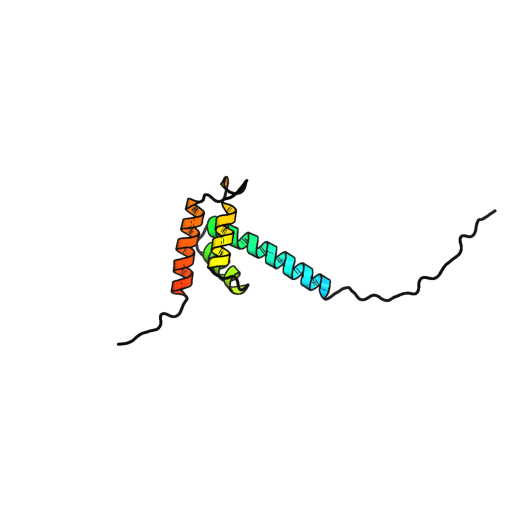HR A N 1
ATOM 815 C CA . THR A 1 103 ? -5.953 13.343 -6.035 1.00 64.38 103 THR A CA 1
ATOM 816 C C . THR A 1 103 ? -7.152 13.209 -6.976 1.00 64.38 103 THR A C 1
ATOM 818 O O . THR A 1 103 ? -6.975 13.324 -8.191 1.00 64.38 103 THR A O 1
ATOM 821 N N . SER A 1 104 ? -8.369 13.004 -6.460 1.00 54.28 104 SER A N 1
ATOM 822 C CA . SER A 1 104 ? -9.582 13.166 -7.265 1.00 54.28 104 SER A CA 1
ATOM 823 C C . SER A 1 104 ? -9.888 14.657 -7.405 1.00 54.28 104 SER A C 1
ATOM 825 O O . SER A 1 104 ? -9.840 15.377 -6.408 1.00 54.28 104 SER A O 1
ATOM 827 N N . PRO A 1 105 ? -10.203 15.164 -8.613 1.00 50.12 105 PRO A N 1
ATOM 828 C CA . PRO A 1 105 ? -10.591 16.555 -8.761 1.00 50.12 105 PRO A CA 1
ATOM 829 C C . PRO A 1 105 ? -11.838 16.780 -7.910 1.00 50.12 105 PRO A C 1
ATOM 831 O O . PRO A 1 105 ? -12.901 16.224 -8.192 1.00 50.12 105 PRO A O 1
ATOM 834 N N . VAL A 1 106 ? -11.701 17.584 -6.854 1.00 49.84 106 VAL A N 1
ATOM 835 C CA . VAL A 1 106 ? -12.851 18.168 -6.172 1.00 49.84 106 VAL A CA 1
ATOM 836 C C . VAL A 1 106 ? -13.651 18.846 -7.273 1.00 49.84 106 VAL A C 1
ATOM 838 O O . VAL A 1 106 ? -13.148 19.758 -7.927 1.00 49.84 106 VAL A O 1
ATOM 841 N N . ALA A 1 107 ? -14.860 18.353 -7.540 1.00 4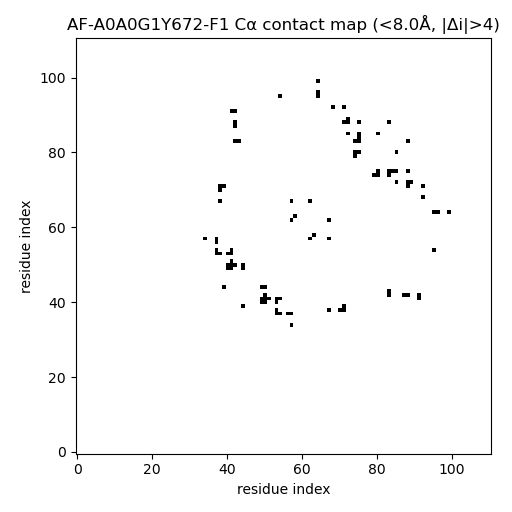8.97 107 ALA A N 1
ATOM 842 C CA . ALA A 1 107 ? -15.800 19.071 -8.376 1.00 48.97 107 ALA A CA 1
ATOM 843 C C . ALA A 1 107 ? -15.983 20.442 -7.721 1.00 48.97 107 ALA A C 1
ATOM 845 O O . ALA A 1 107 ? -16.599 20.548 -6.659 1.00 48.97 107 ALA A O 1
ATOM 846 N N . THR A 1 108 ? -15.358 21.465 -8.302 1.00 46.47 108 THR A N 1
ATOM 847 C CA . THR A 1 108 ? -15.511 22.859 -7.908 1.00 46.47 108 THR A CA 1
ATOM 848 C C . THR A 1 108 ? -16.965 23.237 -8.168 1.00 46.47 108 THR A C 1
ATOM 850 O O . THR A 1 108 ? -17.317 23.724 -9.236 1.00 46.47 108 THR A O 1
ATOM 853 N N . ASN A 1 109 ? -17.839 22.937 -7.211 1.00 49.81 109 ASN A N 1
ATOM 854 C CA . ASN A 1 109 ? -19.173 23.505 -7.159 1.00 49.81 109 ASN A CA 1
ATOM 855 C C . ASN A 1 109 ? -19.012 24.941 -6.662 1.00 49.81 109 ASN A C 1
ATOM 857 O O . ASN A 1 109 ? -19.104 25.213 -5.466 1.00 49.81 109 ASN A O 1
ATOM 861 N N . GLU A 1 110 ? -18.726 25.850 -7.590 1.00 49.00 110 GLU A N 1
ATOM 862 C CA . GLU A 1 110 ? -19.017 27.265 -7.386 1.00 49.00 110 GLU A CA 1
ATOM 863 C C . GLU A 1 110 ? -20.548 27.411 -7.315 1.00 49.00 110 GLU A C 1
ATOM 865 O O . GLU A 1 110 ? -21.265 26.961 -8.211 1.00 49.00 110 GLU A O 1
ATOM 870 N N . SER A 1 111 ? -21.045 27.952 -6.199 1.00 48.50 111 SER A N 1
ATOM 871 C CA . SER A 1 111 ? -22.438 28.390 -6.005 1.00 48.50 111 SER A CA 1
ATOM 872 C C . SER A 1 111 ? -22.518 29.905 -6.074 1.00 48.50 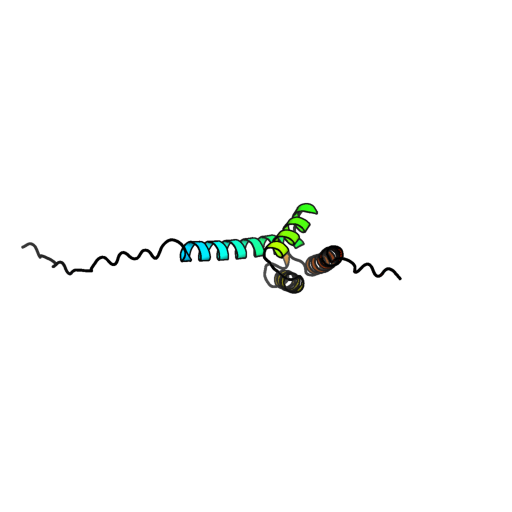111 SER A C 1
ATOM 874 O O . SER A 1 111 ? -21.552 30.550 -5.607 1.00 48.50 111 SER A O 1
#

Secondary structure (DSSP, 8-state):
---PPPP-----------SSHHHHHHHHHHHHHHHHHHHHHHHH-SSHHHHHHHHHHHHHTT--HHHHHHHHHHTTSGGGGGTS-HHHHHHHHHHHHHHHHHTS-------

pLDDT: mean 76.13, std 18.54, range [39.75, 94.44]

Nearest PDB structures (foldseek):
  5yny-assembly1_A  TM=3.209E-01  e=9.921E-01  Dermatophagoides farinae
  9had-assembly1_A  TM=2.923E-01  e=1.398E+00  Dermatophagoides farinae
  7ena-assembly1_g  TM=3.311E-01  e=9.226E+00  Homo sapiens